Protein AF-A0A8X7C5Q1-F1 (afdb_monomer_lite)

pLDDT: mean 74.82, std 14.41, range [33.09, 89.38]

InterPro domains:
  IPR001584 Integrase, catalytic core [PS50994] (1-100)
  IPR012337 Ribonuclease H-like superfamily [SSF53098] (2-92)
  IPR036397 Ribonuclease H superfamily [G3DSA:3.30.420.10] (1-105)

Radius of gyration: 18.58 Å; chains: 1; bounding box: 36×51×37 Å

Sequence (106 aa):
MTDQGRQFELQLLKHLGMFTRFKRSGTTSYHPCSNGMIERVHRQLKASLMCHTDSSWFESLPVVLLGIRSVFKEDLQSSFADLVYGKPLSLPGEFISHRDAVNQRL

Organism: NCBI:txid2747483

Structure (mmCIF, N/CA/C/O backbone):
data_AF-A0A8X7C5Q1-F1
#
_entry.id   AF-A0A8X7C5Q1-F1
#
loop_
_atom_site.group_PDB
_atom_site.id
_atom_site.type_symbol
_atom_site.label_atom_id
_atom_site.label_alt_id
_atom_site.label_comp_id
_atom_site.label_asym_id
_atom_site.label_entity_id
_atom_site.label_seq_id
_atom_site.pdbx_PDB_ins_code
_atom_site.Cartn_x
_atom_site.Cartn_y
_atom_site.Cartn_z
_atom_site.occupancy
_atom_site.B_iso_or_equiv
_atom_site.auth_seq_id
_atom_site.auth_comp_id
_atom_site.auth_asym_id
_atom_site.auth_atom_id
_atom_site.pdbx_PDB_model_num
ATOM 1 N N . MET A 1 1 ? -6.501 4.318 11.181 1.00 61.12 1 MET A N 1
ATOM 2 C CA . MET A 1 1 ? -5.807 5.132 12.202 1.00 61.12 1 MET A CA 1
ATOM 3 C C . MET A 1 1 ? -4.929 6.120 11.467 1.00 61.12 1 MET A C 1
ATOM 5 O O . MET A 1 1 ? -4.335 5.723 10.475 1.00 61.12 1 MET A O 1
ATOM 9 N N . THR A 1 2 ? -4.918 7.384 11.872 1.00 68.38 2 THR A N 1
ATOM 10 C CA . THR A 1 2 ? -4.177 8.458 11.185 1.00 68.38 2 THR A CA 1
ATOM 11 C C . THR A 1 2 ? -3.408 9.285 12.204 1.00 68.38 2 THR A C 1
ATOM 13 O O . THR A 1 2 ? -3.832 9.363 13.364 1.00 68.38 2 THR A O 1
ATOM 16 N N . ASP A 1 3 ? -2.317 9.911 11.763 1.00 69.44 3 ASP A N 1
ATOM 17 C CA . ASP A 1 3 ? -1.564 10.852 12.587 1.00 69.44 3 ASP A CA 1
ATOM 18 C C . ASP A 1 3 ? -2.401 12.103 12.941 1.00 69.44 3 ASP A C 1
ATOM 20 O O . ASP A 1 3 ? -3.529 12.294 12.469 1.00 69.44 3 ASP A O 1
ATOM 24 N N . GLN A 1 4 ? -1.863 12.934 13.835 1.00 66.94 4 GLN A N 1
ATOM 25 C CA . GLN A 1 4 ? -2.484 14.192 14.272 1.00 66.94 4 GLN A CA 1
ATOM 26 C C . GLN A 1 4 ? -2.155 15.371 13.339 1.00 66.94 4 GLN A C 1
ATOM 28 O O . GLN A 1 4 ? -2.261 16.534 13.720 1.00 66.94 4 GLN A O 1
ATOM 33 N N . GLY A 1 5 ? -1.718 15.101 12.109 1.00 68.75 5 GLY A N 1
ATOM 34 C CA . GLY A 1 5 ? -1.457 16.123 11.110 1.00 68.75 5 GLY A CA 1
ATOM 35 C C . GLY A 1 5 ? -2.734 16.885 10.760 1.00 68.75 5 GLY A C 1
ATOM 36 O O . GLY A 1 5 ? -3.814 16.304 10.643 1.00 68.75 5 GLY A O 1
ATOM 37 N N . ARG A 1 6 ? -2.606 18.199 10.528 1.00 69.88 6 ARG A N 1
ATOM 38 C CA . ARG A 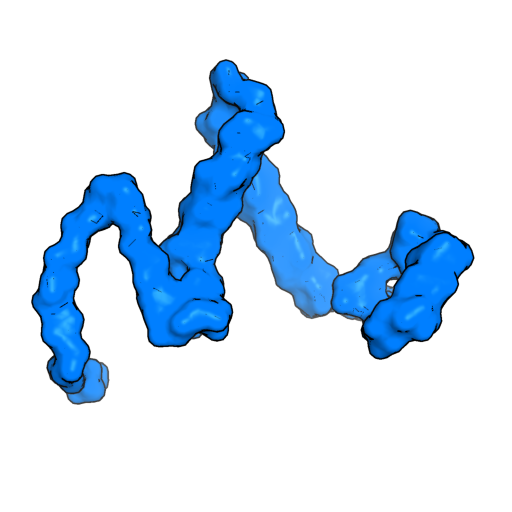1 6 ? -3.743 19.100 10.247 1.00 69.88 6 ARG A CA 1
ATOM 39 C C . ARG A 1 6 ? -4.680 18.586 9.152 1.00 69.88 6 ARG A C 1
ATOM 41 O O . ARG A 1 6 ? -5.886 18.766 9.265 1.00 69.88 6 ARG A O 1
ATOM 48 N N . GLN A 1 7 ? -4.142 17.910 8.135 1.00 73.31 7 GLN A N 1
ATOM 49 C CA . GLN A 1 7 ? -4.913 17.304 7.042 1.00 73.31 7 GLN A CA 1
ATOM 50 C C . GLN A 1 7 ? -5.932 16.249 7.519 1.00 73.31 7 GLN A C 1
ATOM 52 O O . GLN A 1 7 ? -7.022 16.148 6.961 1.00 73.31 7 GLN A O 1
ATOM 57 N N . PHE A 1 8 ? -5.623 15.521 8.596 1.00 65.38 8 PHE A N 1
ATOM 58 C CA . PHE A 1 8 ? -6.494 14.503 9.193 1.00 65.38 8 PHE A CA 1
ATOM 59 C C . PHE A 1 8 ? -7.361 15.041 10.342 1.00 65.38 8 PHE A C 1
ATOM 61 O O . PHE A 1 8 ? -8.149 14.296 10.936 1.00 65.38 8 PHE A O 1
ATOM 68 N N . GLU A 1 9 ? -7.239 16.335 10.651 1.00 68.44 9 GLU A N 1
ATOM 69 C CA . GLU A 1 9 ? -8.071 17.054 11.622 1.00 68.44 9 GLU A CA 1
ATOM 70 C C . GLU A 1 9 ? -9.079 18.012 10.972 1.00 68.44 9 GLU A C 1
ATOM 72 O O . GLU A 1 9 ? -9.942 18.559 11.670 1.00 68.44 9 GLU A O 1
ATOM 77 N N . LEU A 1 10 ? -9.003 18.184 9.646 1.00 77.62 10 LEU A N 1
ATOM 78 C CA . LEU A 1 10 ? -9.880 19.061 8.875 1.00 77.62 10 LEU A CA 1
ATOM 79 C C . LEU A 1 10 ? -11.356 18.785 9.171 1.00 77.62 10 LEU A C 1
ATOM 81 O O . LEU A 1 10 ? -11.813 17.639 9.207 1.00 77.62 10 LEU A O 1
ATOM 85 N N . GLN A 1 11 ? -12.131 19.861 9.314 1.00 75.94 11 GLN A N 1
ATOM 86 C CA . GLN A 1 11 ? -13.578 19.772 9.515 1.00 75.94 11 GLN A CA 1
ATOM 87 C C . GLN A 1 11 ? -14.273 19.018 8.377 1.00 75.94 11 GLN A C 1
ATOM 89 O O . GLN A 1 11 ? -15.231 18.296 8.639 1.00 75.94 11 GLN A O 1
ATOM 94 N N . LEU A 1 12 ? -13.774 19.116 7.142 1.00 82.56 12 LEU A N 1
ATOM 95 C CA . LEU A 1 12 ? -14.293 18.351 6.008 1.00 82.56 12 LEU A CA 1
ATOM 96 C C . LEU A 1 12 ? -14.213 16.836 6.252 1.00 82.56 12 LEU A C 1
ATOM 98 O O . LEU A 1 12 ? -15.185 16.122 6.025 1.00 82.56 12 LEU A O 1
ATOM 102 N N . LEU A 1 13 ? -13.090 16.349 6.785 1.00 79.38 13 LEU A N 1
ATOM 103 C CA . LEU A 1 13 ? -12.906 14.927 7.077 1.00 79.38 13 LEU A CA 1
ATOM 104 C C . LEU A 1 13 ? -13.822 14.461 8.219 1.00 79.38 13 LEU A C 1
ATOM 106 O O . LEU A 1 13 ? -14.315 13.335 8.197 1.00 79.38 13 LEU A O 1
ATOM 110 N N . LYS A 1 14 ? -14.098 15.339 9.194 1.00 78.75 14 LYS A N 1
ATOM 111 C CA . LYS A 1 14 ? -15.073 15.073 10.265 1.00 78.75 14 LYS A CA 1
ATOM 112 C C . LYS A 1 14 ? -16.494 14.944 9.710 1.00 78.75 14 LYS A C 1
ATOM 114 O O . LYS A 1 14 ? -17.176 13.979 10.041 1.00 78.75 14 LYS A O 1
ATOM 119 N N . HIS A 1 15 ? -16.909 15.861 8.833 1.00 83.06 15 HIS A N 1
ATOM 120 C CA . HIS A 1 15 ? -18.222 15.798 8.181 1.00 83.06 15 HIS A CA 1
ATOM 121 C C . HIS A 1 15 ? -18.357 14.557 7.295 1.00 83.06 15 HIS A C 1
ATOM 123 O O . HIS A 1 15 ? -19.376 13.871 7.350 1.00 83.06 15 HIS A O 1
ATOM 129 N N . LEU A 1 16 ? -17.307 14.211 6.545 1.00 84.69 16 LEU A N 1
ATOM 130 C CA . LEU A 1 16 ? -17.281 12.984 5.753 1.00 84.69 16 LEU A CA 1
ATOM 131 C C . LEU A 1 16 ? -17.408 11.738 6.641 1.00 84.69 16 LEU A C 1
ATOM 133 O O . LEU A 1 16 ? -18.161 10.828 6.302 1.00 84.69 16 LEU A O 1
ATOM 137 N N . GLY A 1 17 ? -16.729 11.708 7.791 1.00 82.25 17 GLY A N 1
ATOM 138 C CA . GLY A 1 17 ? -16.839 10.617 8.765 1.00 82.25 17 GLY A CA 1
ATOM 139 C C . GLY A 1 17 ? -18.231 10.478 9.369 1.00 82.25 17 GLY A C 1
ATOM 140 O O . GLY A 1 17 ? -18.719 9.362 9.528 1.00 82.25 17 GLY A O 1
ATOM 141 N N . MET A 1 18 ? -18.914 11.595 9.628 1.00 83.12 18 MET A N 1
ATOM 142 C CA . MET A 1 18 ? -20.313 11.574 10.064 1.00 83.12 18 MET A CA 1
ATOM 143 C C . MET A 1 18 ? -21.242 11.025 8.976 1.00 83.12 18 MET A C 1
ATOM 145 O O . MET A 1 18 ? -22.096 10.191 9.271 1.00 83.12 18 MET A O 1
ATOM 149 N N . PHE A 1 19 ? -21.049 11.444 7.722 1.00 88.12 19 PHE A N 1
ATOM 150 C CA . PHE A 1 19 ? -21.863 10.992 6.592 1.00 88.12 19 PHE A CA 1
ATOM 151 C C . PHE A 1 19 ? -21.681 9.496 6.297 1.00 88.12 19 PHE A C 1
ATOM 153 O O . PHE A 1 19 ? -22.648 8.758 6.139 1.00 88.12 19 PHE A O 1
ATOM 160 N N . THR A 1 20 ? -20.434 9.030 6.275 1.00 83.12 20 THR A N 1
ATOM 161 C CA . THR A 1 20 ? -20.068 7.639 5.947 1.00 83.12 20 THR A CA 1
ATOM 162 C C . THR A 1 20 ? -20.059 6.706 7.163 1.00 83.12 20 THR A C 1
ATOM 164 O O . THR A 1 20 ? -19.763 5.520 7.030 1.00 83.12 20 THR A O 1
ATOM 167 N N . ARG A 1 21 ? -20.382 7.229 8.355 1.00 85.94 21 ARG A N 1
ATOM 168 C CA . ARG A 1 21 ? -20.350 6.531 9.653 1.00 85.94 21 ARG A CA 1
ATOM 169 C C . ARG A 1 21 ? -19.006 5.867 9.989 1.00 85.94 21 ARG A C 1
ATOM 171 O O . ARG A 1 21 ? -18.969 4.983 10.847 1.00 85.94 21 ARG A O 1
ATOM 178 N N . PHE A 1 22 ? -17.891 6.281 9.379 1.00 82.00 22 PHE A N 1
ATOM 179 C CA . PHE A 1 22 ? -16.582 5.788 9.808 1.00 82.00 22 PHE A CA 1
ATOM 180 C C . PHE A 1 22 ? -16.152 6.496 11.097 1.00 82.00 22 PHE A C 1
ATOM 182 O O . PHE A 1 22 ? -16.213 7.721 11.226 1.00 82.00 22 PHE A O 1
ATOM 189 N N . LYS A 1 23 ? -15.658 5.723 12.067 1.00 75.69 23 LYS A N 1
ATOM 190 C CA . LYS A 1 23 ? -15.062 6.276 13.284 1.00 75.69 23 LYS A CA 1
ATOM 191 C C . LYS A 1 23 ? -13.580 6.538 13.043 1.00 75.69 23 LYS A C 1
ATOM 193 O O . LYS A 1 23 ? -12.799 5.613 12.827 1.00 75.69 23 LYS A O 1
ATOM 198 N N . ARG A 1 24 ? -13.173 7.806 13.104 1.00 69.69 24 ARG A N 1
ATOM 199 C CA . ARG A 1 24 ? -11.753 8.168 13.051 1.00 69.69 24 ARG A CA 1
ATOM 200 C C . ARG A 1 24 ? -11.077 7.797 14.373 1.00 69.69 24 ARG A C 1
ATOM 202 O O . ARG A 1 24 ? -11.291 8.462 15.384 1.00 69.69 24 ARG A O 1
ATOM 209 N N . SER A 1 25 ? -10.222 6.782 14.352 1.00 70.31 25 SER A N 1
ATOM 210 C CA . SER A 1 25 ? -9.298 6.490 15.453 1.00 70.31 25 SER A CA 1
ATOM 211 C C . SER A 1 25 ? -8.007 7.280 15.240 1.00 70.31 25 SER A C 1
ATOM 213 O O . SER A 1 25 ? -7.212 6.935 14.362 1.00 70.31 25 SER A O 1
ATOM 215 N N . GLY A 1 26 ? -7.821 8.366 15.991 1.00 62.03 26 GLY A N 1
ATOM 216 C CA . GLY A 1 26 ? -6.549 9.089 16.012 1.00 62.03 26 GLY A CA 1
ATOM 217 C C . GLY A 1 26 ? -5.495 8.268 16.745 1.00 62.03 26 GLY A C 1
ATOM 218 O O . GLY A 1 26 ? -5.809 7.612 17.738 1.00 62.03 26 GLY A O 1
ATOM 219 N N . THR A 1 27 ? -4.254 8.284 16.268 1.00 59.41 27 THR A N 1
ATOM 220 C CA . THR A 1 27 ? -3.147 7.786 17.087 1.00 59.41 27 THR A CA 1
ATOM 221 C C . THR A 1 27 ? -2.955 8.727 18.273 1.00 59.41 27 THR A C 1
ATOM 223 O O . THR A 1 27 ? -2.930 9.951 18.105 1.00 59.41 27 THR A O 1
ATOM 226 N N . THR A 1 28 ? -2.830 8.178 19.479 1.00 54.38 28 THR A N 1
ATOM 227 C CA . THR A 1 28 ? -2.360 8.932 20.645 1.00 54.38 28 THR A CA 1
ATOM 228 C C . THR A 1 28 ? -0.995 9.544 20.311 1.00 54.38 28 THR A C 1
ATOM 230 O O . THR A 1 28 ? -0.228 8.952 19.546 1.00 54.38 28 THR A O 1
ATOM 233 N N . SER A 1 29 ? -0.686 10.731 20.840 1.00 52.59 29 SER A N 1
ATOM 234 C CA . SER A 1 29 ? 0.665 11.298 20.714 1.00 52.59 29 SER A CA 1
ATOM 235 C C . SER A 1 29 ? 1.690 10.246 21.171 1.00 52.59 29 SER A C 1
ATOM 237 O O . SER A 1 29 ? 1.462 9.587 22.184 1.00 52.59 29 SER A O 1
ATOM 239 N N . TYR A 1 30 ? 2.758 10.034 20.393 1.00 53.44 30 TYR A N 1
ATOM 240 C CA . TYR A 1 30 ? 3.757 8.971 20.603 1.00 53.44 30 TYR A CA 1
ATOM 241 C C . TYR A 1 30 ? 3.217 7.525 20.550 1.00 53.44 30 TYR A C 1
ATOM 243 O O . TYR A 1 30 ? 3.500 6.718 21.432 1.00 53.44 30 TYR A O 1
ATOM 251 N N . HIS A 1 31 ? 2.485 7.148 19.491 1.00 60.53 31 HIS A N 1
ATOM 252 C CA . HIS A 1 31 ? 2.168 5.737 19.198 1.00 60.53 31 HIS A CA 1
ATOM 253 C C . HIS A 1 31 ? 3.042 5.172 18.052 1.00 60.53 31 HIS A C 1
ATOM 255 O O . HIS A 1 31 ? 2.564 5.004 16.923 1.00 60.53 31 HIS A O 1
ATOM 261 N N . PRO A 1 32 ? 4.334 4.871 18.310 1.00 59.75 32 PRO A N 1
ATOM 262 C CA . PRO A 1 32 ? 5.298 4.489 17.277 1.00 59.75 32 PRO A CA 1
ATOM 263 C C . PRO A 1 32 ? 4.945 3.171 16.583 1.00 59.75 32 PRO A C 1
ATOM 265 O O . PRO A 1 32 ? 5.314 2.981 15.432 1.00 59.75 32 PRO A O 1
ATOM 268 N N . CYS A 1 33 ? 4.196 2.272 17.227 1.00 65.75 33 CYS A N 1
ATOM 269 C CA . CYS A 1 33 ? 3.832 0.988 16.624 1.00 65.75 33 CYS A CA 1
ATOM 270 C C . CYS A 1 33 ? 2.802 1.140 15.491 1.00 65.75 33 CYS A C 1
ATOM 272 O O . CYS A 1 33 ? 2.975 0.561 14.420 1.00 65.75 33 CYS A O 1
ATOM 274 N N . SER A 1 34 ? 1.755 1.953 15.696 1.00 61.94 34 SER A N 1
ATOM 275 C CA . SER A 1 34 ? 0.701 2.148 14.686 1.00 61.94 34 SER A CA 1
ATOM 276 C C . SER A 1 34 ? 1.200 2.968 13.499 1.00 61.94 34 SER A C 1
ATOM 278 O O . SER A 1 34 ? 0.903 2.626 12.355 1.00 61.94 34 SER A O 1
ATOM 280 N N . ASN A 1 35 ? 1.965 4.031 13.756 1.00 75.31 35 ASN A N 1
ATOM 281 C CA . ASN A 1 35 ? 2.562 4.822 12.680 1.00 75.31 35 ASN A CA 1
ATOM 282 C C . ASN A 1 35 ? 3.727 4.079 12.027 1.00 75.31 35 ASN A C 1
ATOM 284 O O . ASN A 1 35 ? 3.859 4.111 10.809 1.00 75.31 35 ASN A O 1
ATOM 288 N N . GLY A 1 36 ? 4.499 3.313 12.797 1.00 79.56 36 GLY A N 1
ATOM 289 C CA . GLY A 1 36 ? 5.642 2.555 12.300 1.00 79.56 36 GLY A CA 1
ATOM 290 C C . GLY A 1 36 ? 5.277 1.531 11.228 1.00 79.56 36 GLY A C 1
ATOM 291 O O . GLY A 1 36 ? 6.042 1.350 10.283 1.00 79.56 36 GLY A O 1
ATOM 292 N N . MET A 1 37 ? 4.105 0.889 11.308 1.00 79.81 37 MET A N 1
ATOM 293 C CA . MET A 1 37 ? 3.658 -0.024 10.247 1.00 79.81 37 MET A CA 1
ATOM 294 C C . MET A 1 37 ? 3.381 0.724 8.934 1.00 79.81 37 MET A C 1
ATOM 296 O O . MET A 1 37 ? 3.843 0.304 7.872 1.00 79.81 37 MET A O 1
ATOM 300 N N . ILE A 1 38 ? 2.692 1.867 9.009 1.00 81.00 38 ILE A N 1
ATOM 301 C CA . ILE A 1 38 ? 2.400 2.724 7.850 1.00 81.00 38 ILE A CA 1
ATOM 302 C C . ILE A 1 38 ? 3.700 3.298 7.271 1.00 81.00 38 ILE A C 1
ATOM 304 O O . ILE A 1 38 ? 3.913 3.264 6.062 1.00 81.00 38 ILE A O 1
ATOM 308 N N . GLU A 1 39 ? 4.614 3.757 8.123 1.00 85.31 39 GLU A N 1
ATOM 309 C CA . GLU A 1 39 ? 5.921 4.277 7.718 1.00 85.31 39 GLU A CA 1
ATOM 310 C C . GLU A 1 39 ? 6.789 3.219 7.029 1.00 85.31 39 GLU A C 1
ATOM 312 O O . GLU A 1 39 ? 7.474 3.531 6.053 1.00 85.31 39 GLU A O 1
ATOM 317 N N . ARG A 1 40 ? 6.761 1.961 7.493 1.00 85.88 40 ARG A N 1
ATOM 318 C CA . ARG A 1 40 ? 7.459 0.842 6.833 1.00 85.88 40 ARG A CA 1
ATOM 319 C C . ARG A 1 40 ? 6.894 0.585 5.439 1.00 85.88 40 ARG A C 1
ATOM 321 O O . ARG A 1 40 ? 7.673 0.485 4.493 1.00 85.88 40 ARG A O 1
ATOM 328 N N . VAL A 1 41 ? 5.567 0.551 5.300 1.00 84.44 41 VAL A N 1
ATOM 329 C CA . VAL A 1 41 ? 4.904 0.404 3.993 1.00 84.44 41 VAL A CA 1
ATOM 330 C C . VAL A 1 41 ? 5.259 1.571 3.069 1.00 84.44 41 VAL A C 1
ATOM 332 O O . VAL A 1 41 ? 5.653 1.355 1.925 1.00 84.44 41 VAL A O 1
ATOM 335 N N . HIS A 1 42 ? 5.214 2.810 3.567 1.00 86.50 42 HIS A N 1
ATOM 336 C CA . HIS A 1 42 ? 5.607 3.989 2.793 1.00 86.50 42 HIS A CA 1
ATOM 337 C C . HIS A 1 42 ? 7.078 3.951 2.362 1.00 86.50 42 HIS A C 1
ATOM 339 O O . HIS A 1 42 ? 7.400 4.376 1.254 1.00 86.50 42 HIS A O 1
ATOM 345 N N . ARG A 1 43 ? 7.980 3.448 3.209 1.00 89.38 43 ARG A N 1
ATOM 346 C CA . ARG A 1 43 ? 9.406 3.316 2.881 1.00 89.38 43 ARG A CA 1
ATOM 347 C C . ARG A 1 43 ? 9.633 2.312 1.757 1.00 89.38 43 ARG A C 1
ATOM 349 O O . ARG A 1 43 ? 10.365 2.624 0.824 1.00 89.38 43 ARG A O 1
ATOM 356 N N . GLN A 1 44 ? 8.974 1.156 1.826 1.00 87.56 44 GLN A N 1
ATOM 357 C CA . GLN A 1 44 ? 9.025 0.147 0.769 1.00 87.56 44 GLN A CA 1
ATOM 358 C C . GLN A 1 44 ? 8.472 0.704 -0.548 1.00 87.56 44 GLN A C 1
ATOM 360 O O . GLN A 1 44 ? 9.128 0.591 -1.577 1.00 87.56 44 GLN A O 1
ATOM 365 N N . LEU A 1 45 ? 7.324 1.388 -0.502 1.00 87.62 45 LEU A N 1
ATOM 366 C CA . LEU A 1 45 ? 6.720 2.015 -1.678 1.00 87.62 45 LEU A CA 1
ATOM 367 C C . LEU A 1 45 ? 7.661 3.028 -2.341 1.00 87.62 45 LEU A C 1
ATOM 369 O O . LEU A 1 45 ? 7.865 2.982 -3.551 1.00 87.62 45 LEU A O 1
ATOM 373 N N . LYS A 1 46 ? 8.266 3.921 -1.550 1.00 88.69 46 LYS A N 1
ATOM 374 C CA . LYS A 1 46 ? 9.231 4.903 -2.061 1.00 88.69 46 LYS A CA 1
ATOM 375 C C . LYS A 1 46 ? 10.447 4.226 -2.687 1.00 88.69 46 LYS A C 1
ATOM 377 O O . LYS A 1 46 ? 10.862 4.640 -3.761 1.00 88.69 46 LYS A O 1
ATOM 382 N N . ALA A 1 47 ? 10.992 3.192 -2.046 1.00 88.69 47 ALA A N 1
ATOM 383 C CA . ALA A 1 47 ? 12.124 2.441 -2.585 1.00 88.69 47 ALA A CA 1
ATOM 384 C C . ALA A 1 47 ? 11.786 1.804 -3.940 1.00 88.69 47 ALA A C 1
ATOM 386 O O . ALA A 1 47 ? 12.520 1.996 -4.902 1.00 88.69 47 ALA A O 1
ATOM 387 N N . SER A 1 48 ? 10.639 1.131 -4.043 1.00 86.56 48 SER A N 1
ATOM 388 C CA . SER A 1 48 ? 10.199 0.508 -5.293 1.00 86.56 48 SER A CA 1
ATOM 389 C C . SER A 1 48 ? 9.921 1.523 -6.406 1.00 86.56 48 SER A C 1
ATOM 391 O O . SER A 1 48 ? 10.230 1.247 -7.562 1.00 86.56 48 SER A O 1
ATOM 393 N N . LEU A 1 49 ? 9.381 2.703 -6.079 1.00 86.31 49 LEU A N 1
ATOM 394 C CA . LEU A 1 49 ? 9.191 3.786 -7.051 1.00 86.31 49 LEU A CA 1
ATOM 395 C C . LEU A 1 49 ? 10.525 4.381 -7.524 1.00 86.31 49 LEU A C 1
ATOM 397 O O . LEU A 1 49 ? 10.670 4.645 -8.711 1.00 86.31 49 LEU A O 1
ATOM 401 N N . MET A 1 50 ? 11.512 4.542 -6.634 1.00 85.19 50 MET A N 1
ATOM 402 C CA . MET A 1 50 ? 12.848 5.034 -7.009 1.00 85.19 50 MET A CA 1
ATOM 403 C C . MET A 1 50 ? 13.578 4.099 -7.981 1.00 85.19 50 MET A C 1
ATOM 405 O O . MET A 1 50 ? 14.401 4.568 -8.756 1.00 85.19 50 MET A O 1
ATOM 409 N N . CYS A 1 51 ? 13.270 2.799 -7.974 1.00 82.38 51 CYS A N 1
ATOM 410 C CA . CYS A 1 51 ? 13.816 1.849 -8.946 1.00 82.38 51 CYS A CA 1
ATOM 411 C C . CYS A 1 51 ? 13.228 2.003 -10.362 1.00 82.38 51 CYS A C 1
ATOM 413 O O . CYS A 1 51 ? 13.789 1.453 -11.303 1.00 82.38 51 CYS A O 1
ATOM 415 N N . HIS A 1 52 ? 12.114 2.724 -10.527 1.00 73.25 52 HIS A N 1
ATOM 416 C CA . HIS A 1 52 ? 11.443 2.943 -11.813 1.00 73.25 52 HIS A CA 1
ATOM 417 C C . HIS A 1 52 ? 11.767 4.342 -12.364 1.00 73.25 52 HIS A C 1
ATOM 419 O O . HIS A 1 52 ? 10.872 5.159 -12.573 1.00 73.25 52 HIS A O 1
ATOM 425 N N . THR A 1 53 ? 13.059 4.621 -12.567 1.00 63.88 53 THR A N 1
ATOM 426 C CA . THR A 1 53 ? 13.620 5.955 -12.862 1.00 63.88 53 THR A CA 1
ATOM 427 C C . THR A 1 53 ? 13.131 6.587 -14.172 1.00 63.88 53 THR A C 1
ATOM 429 O O . THR A 1 53 ? 13.097 7.810 -14.273 1.00 63.88 53 THR A O 1
ATOM 432 N N . ASP A 1 54 ? 12.728 5.774 -15.154 1.00 66.75 54 ASP A N 1
ATOM 433 C CA . ASP A 1 54 ? 12.464 6.230 -16.531 1.00 66.75 54 ASP A CA 1
ATOM 434 C C . ASP A 1 54 ? 10.977 6.467 -16.848 1.00 66.75 54 ASP A C 1
ATOM 436 O O . ASP A 1 54 ? 10.631 6.978 -17.911 1.00 66.75 54 ASP A O 1
ATOM 440 N N . SER A 1 55 ? 10.071 6.099 -15.938 1.00 66.38 55 SER A N 1
ATOM 441 C CA . SER A 1 55 ? 8.621 6.269 -16.105 1.00 66.38 55 SER A CA 1
ATOM 442 C C . SER A 1 55 ? 8.093 7.317 -15.132 1.00 66.38 55 SER A C 1
ATOM 444 O O . SER A 1 55 ? 8.568 7.415 -14.002 1.00 66.38 55 SER A O 1
ATOM 446 N N . SER A 1 56 ? 7.065 8.076 -15.532 1.00 82.62 56 SER A N 1
ATOM 447 C CA . SER A 1 56 ? 6.305 8.886 -14.574 1.00 82.62 56 SER A CA 1
ATOM 448 C C . SER A 1 56 ? 5.906 7.997 -13.394 1.00 82.62 56 SER A C 1
ATOM 450 O O . SER A 1 56 ? 5.326 6.930 -13.593 1.00 82.62 56 SER A O 1
ATOM 452 N N . TRP A 1 57 ? 6.219 8.423 -12.168 1.00 81.94 57 TRP A N 1
ATOM 453 C CA . TRP A 1 57 ? 5.932 7.658 -10.947 1.00 81.94 57 TRP A CA 1
ATOM 454 C C . TRP A 1 57 ? 4.453 7.253 -10.836 1.00 81.94 57 TRP A C 1
ATOM 456 O O . TRP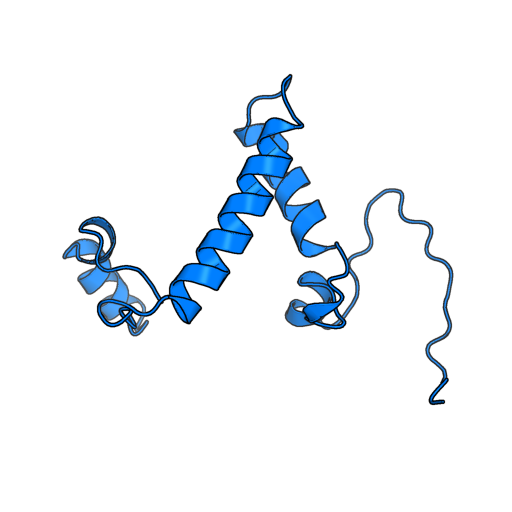 A 1 57 ? 4.121 6.282 -10.162 1.00 81.94 57 TRP A O 1
ATOM 466 N N . PHE A 1 58 ? 3.564 8.003 -11.493 1.00 84.44 58 PHE A N 1
ATOM 467 C CA . PHE A 1 58 ? 2.137 7.719 -11.563 1.00 84.44 58 PHE A CA 1
ATOM 468 C C . PHE A 1 58 ? 1.826 6.475 -12.408 1.00 84.44 58 PHE A C 1
ATOM 470 O O . PHE A 1 58 ? 1.007 5.656 -12.004 1.00 84.44 58 PHE A O 1
ATOM 477 N N . GLU A 1 59 ? 2.518 6.298 -13.534 1.00 87.00 59 GLU A N 1
ATOM 478 C CA . GLU A 1 59 ? 2.332 5.154 -14.437 1.00 87.00 59 GLU A CA 1
ATOM 479 C C . GLU A 1 59 ? 2.902 3.862 -13.837 1.00 87.00 59 GLU A C 1
ATOM 481 O O . GLU A 1 59 ? 2.350 2.779 -14.021 1.00 87.00 59 GLU A O 1
ATOM 486 N N . SER A 1 60 ? 3.985 3.963 -13.058 1.00 85.31 60 SER A N 1
ATOM 487 C CA . SER A 1 60 ? 4.573 2.810 -12.364 1.00 85.31 60 SER A CA 1
ATOM 488 C C . SER A 1 60 ? 3.833 2.436 -11.076 1.00 85.31 60 SER A C 1
ATOM 490 O O . SER A 1 60 ? 3.983 1.317 -10.579 1.00 85.31 60 SER A O 1
ATOM 492 N N . LEU A 1 61 ? 2.987 3.325 -10.543 1.00 88.19 61 LEU A N 1
ATOM 493 C CA . LEU A 1 61 ? 2.302 3.127 -9.267 1.00 88.19 61 LEU A CA 1
ATOM 494 C C . LEU A 1 61 ? 1.429 1.856 -9.223 1.00 88.19 61 LEU A C 1
ATOM 496 O O . LEU A 1 61 ? 1.557 1.109 -8.248 1.00 88.19 61 LEU A O 1
ATOM 500 N N . PRO A 1 62 ? 0.575 1.544 -10.223 1.00 89.00 62 PRO A N 1
ATOM 501 C CA . PRO A 1 62 ? -0.234 0.327 -10.191 1.00 89.00 62 PRO A CA 1
ATOM 502 C C . PRO A 1 62 ? 0.620 -0.945 -10.168 1.00 89.00 62 PRO A C 1
ATOM 504 O O . PRO A 1 62 ? 0.322 -1.864 -9.406 1.00 89.00 62 PRO A O 1
ATOM 507 N N . VAL A 1 63 ? 1.708 -0.973 -10.945 1.00 87.50 63 VAL A N 1
ATOM 508 C CA . VAL A 1 63 ? 2.622 -2.122 -11.051 1.00 87.50 63 VAL A CA 1
ATOM 509 C C . VAL A 1 63 ? 3.404 -2.318 -9.754 1.00 87.50 63 VAL A C 1
ATOM 511 O O . VAL A 1 63 ? 3.465 -3.425 -9.221 1.00 87.50 63 VAL A O 1
ATOM 514 N N . VAL A 1 64 ? 3.940 -1.238 -9.184 1.00 88.19 64 VAL A N 1
ATOM 515 C CA . VAL A 1 64 ? 4.648 -1.283 -7.898 1.00 88.19 64 VAL A CA 1
ATOM 516 C C . VAL A 1 64 ? 3.721 -1.760 -6.780 1.00 88.19 64 VAL A C 1
ATOM 518 O O . VAL A 1 64 ? 4.093 -2.622 -5.983 1.00 88.19 64 VAL A O 1
ATOM 521 N N . LEU A 1 65 ? 2.494 -1.239 -6.724 1.00 89.06 65 LEU A N 1
ATOM 522 C CA . LEU A 1 65 ? 1.521 -1.658 -5.721 1.00 89.06 65 LEU A CA 1
ATOM 523 C C . LEU A 1 65 ? 1.080 -3.117 -5.908 1.00 89.06 65 LEU A C 1
ATOM 525 O O . LEU A 1 65 ? 0.814 -3.797 -4.916 1.00 89.06 65 LEU A O 1
ATOM 529 N N . LEU A 1 66 ? 0.995 -3.600 -7.149 1.00 88.69 66 LEU A N 1
ATOM 530 C CA . LEU A 1 66 ? 0.722 -5.003 -7.457 1.00 88.69 66 LEU A CA 1
ATOM 531 C C . LEU A 1 66 ? 1.842 -5.908 -6.930 1.00 88.69 66 LEU A C 1
ATOM 533 O O . LEU A 1 66 ? 1.559 -6.884 -6.233 1.00 88.69 66 LEU A O 1
ATOM 537 N N . GLY A 1 67 ? 3.101 -5.537 -7.179 1.00 87.94 67 GLY A N 1
ATOM 538 C CA . GLY A 1 67 ? 4.268 -6.245 -6.652 1.00 87.94 67 GLY A CA 1
ATOM 539 C C . GLY A 1 67 ? 4.258 -6.306 -5.125 1.00 87.94 67 GLY A C 1
ATOM 540 O O . GLY A 1 67 ? 4.305 -7.389 -4.550 1.00 87.94 67 GLY A O 1
ATOM 541 N N . ILE A 1 68 ? 4.084 -5.165 -4.449 1.00 87.38 68 ILE A N 1
ATOM 542 C CA . ILE A 1 68 ? 4.046 -5.106 -2.975 1.00 87.38 68 ILE A CA 1
ATOM 543 C C . ILE A 1 68 ? 2.936 -5.994 -2.390 1.00 87.38 68 ILE A C 1
ATOM 545 O O . ILE A 1 68 ? 3.127 -6.587 -1.330 1.00 87.38 68 ILE A O 1
ATOM 549 N N . ARG A 1 69 ? 1.778 -6.096 -3.056 1.00 88.00 69 ARG A N 1
ATOM 550 C CA . ARG A 1 69 ? 0.650 -6.903 -2.561 1.00 88.00 69 ARG A CA 1
ATOM 551 C C . ARG A 1 69 ? 0.823 -8.403 -2.769 1.00 88.00 69 ARG A C 1
ATOM 553 O O . ARG A 1 69 ? 0.273 -9.170 -1.984 1.00 88.00 69 ARG A O 1
ATOM 560 N N . SER A 1 70 ? 1.557 -8.791 -3.802 1.00 86.62 70 SER A N 1
ATOM 561 C CA . SER A 1 70 ? 1.710 -10.194 -4.204 1.00 86.62 70 SER A CA 1
ATOM 562 C C . SER A 1 70 ? 2.945 -10.848 -3.584 1.00 86.62 70 SER A C 1
ATOM 564 O O . SER A 1 70 ? 3.013 -12.066 -3.486 1.00 86.62 70 SER A O 1
ATOM 566 N N . VAL A 1 71 ? 3.915 -10.049 -3.127 1.00 85.94 71 VAL A N 1
ATOM 567 C CA . VAL A 1 71 ? 5.109 -10.556 -2.440 1.00 85.94 71 VAL A CA 1
ATOM 568 C C . VAL A 1 71 ? 4.723 -11.268 -1.142 1.00 85.94 71 VAL A C 1
ATOM 570 O 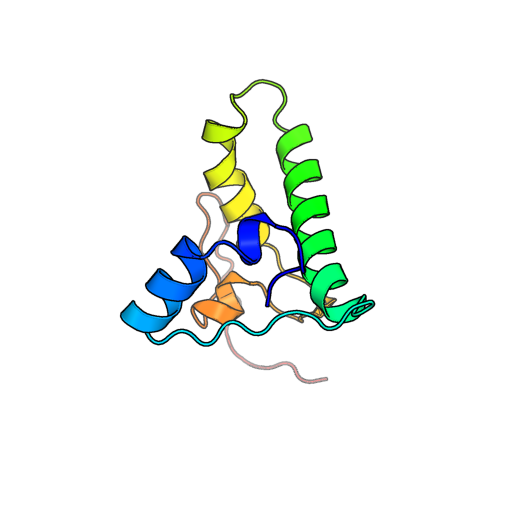O . VAL A 1 71 ? 4.026 -10.714 -0.286 1.00 85.94 71 VAL A O 1
ATOM 573 N N . PHE A 1 72 ? 5.227 -12.493 -0.990 1.00 82.06 72 PHE A N 1
ATOM 574 C CA . PHE A 1 72 ? 5.150 -13.243 0.256 1.00 82.06 72 PHE A CA 1
ATOM 575 C C . PHE A 1 72 ? 5.974 -12.543 1.335 1.00 82.06 72 PHE A C 1
ATOM 577 O O . PHE A 1 72 ? 7.142 -12.206 1.121 1.00 82.06 72 PHE A O 1
ATOM 584 N N . LYS A 1 73 ? 5.370 -12.325 2.503 1.00 81.75 73 LYS A N 1
ATOM 585 C CA . LYS A 1 73 ? 6.044 -11.688 3.628 1.00 81.75 73 LYS A CA 1
ATOM 586 C C . LYS A 1 73 ? 6.215 -12.694 4.757 1.00 81.75 73 LYS A C 1
ATOM 588 O O . LYS A 1 73 ? 5.237 -13.092 5.380 1.00 81.75 73 LYS A O 1
ATOM 593 N N . GLU A 1 74 ? 7.463 -13.054 5.046 1.00 79.38 74 GLU A N 1
ATOM 594 C CA . GLU A 1 74 ? 7.811 -14.034 6.086 1.00 79.38 74 GLU A CA 1
ATOM 595 C C . GLU A 1 74 ? 7.283 -13.629 7.470 1.00 79.38 74 GLU A C 1
ATOM 597 O O . GLU A 1 74 ? 6.745 -14.471 8.184 1.00 79.38 74 GLU A O 1
ATOM 602 N N . ASP A 1 75 ? 7.313 -12.335 7.813 1.00 81.06 75 ASP A N 1
ATOM 603 C CA . ASP A 1 75 ? 6.740 -11.819 9.069 1.00 81.06 75 ASP A CA 1
ATOM 604 C C . ASP A 1 75 ? 5.247 -12.158 9.235 1.00 81.06 75 ASP A C 1
ATOM 606 O O . ASP A 1 75 ? 4.752 -12.295 10.351 1.00 81.06 75 ASP A O 1
ATOM 610 N N . LEU A 1 76 ? 4.515 -12.229 8.118 1.00 76.12 76 LEU A N 1
ATOM 611 C CA . LEU A 1 76 ? 3.079 -12.507 8.079 1.00 76.12 76 LEU A CA 1
ATOM 612 C C . LEU A 1 76 ? 2.779 -13.967 7.717 1.00 76.12 76 LEU A C 1
ATOM 614 O O . LEU A 1 76 ? 1.615 -14.357 7.757 1.00 76.12 76 LEU A O 1
ATOM 618 N N . GLN A 1 77 ? 3.798 -14.745 7.327 1.00 83.44 77 GLN A N 1
ATOM 619 C CA . GLN A 1 77 ? 3.669 -16.078 6.721 1.00 83.44 77 GLN A CA 1
ATOM 620 C C . GLN A 1 77 ? 2.628 -16.120 5.582 1.00 83.44 77 GLN A C 1
ATOM 622 O O . GLN A 1 77 ? 1.960 -17.128 5.361 1.00 83.44 77 GLN A O 1
ATOM 627 N N . SER A 1 78 ? 2.440 -14.994 4.887 1.00 84.25 78 SER A N 1
ATOM 628 C CA . SER A 1 78 ? 1.381 -14.797 3.896 1.00 84.25 78 SER A CA 1
ATOM 629 C C . SER A 1 78 ? 1.670 -13.565 3.029 1.00 84.25 78 SER A C 1
ATOM 631 O O . SER A 1 78 ? 2.454 -12.693 3.425 1.00 84.25 78 SER A O 1
ATOM 633 N N . SER A 1 79 ? 1.053 -13.465 1.848 1.00 85.56 79 SER A N 1
ATOM 634 C CA . SER A 1 79 ? 1.039 -12.220 1.068 1.00 85.56 79 SER A CA 1
ATOM 635 C C . SER A 1 79 ? -0.142 -11.326 1.467 1.00 85.56 79 SER A C 1
ATOM 637 O O . SER A 1 79 ? -1.148 -11.772 2.020 1.00 85.56 79 SER A O 1
ATOM 639 N N . PHE A 1 80 ? -0.064 -10.026 1.177 1.00 85.25 80 PHE A N 1
ATOM 640 C CA . PHE A 1 80 ? -1.201 -9.134 1.434 1.00 85.25 80 PHE A CA 1
ATOM 641 C C . PHE A 1 80 ? -2.415 -9.490 0.567 1.00 85.25 80 PHE A C 1
ATOM 643 O O . PHE A 1 80 ? -3.549 -9.323 1.014 1.00 85.25 80 PHE A O 1
ATOM 650 N N . ALA A 1 81 ? -2.193 -9.973 -0.657 1.00 87.44 81 ALA A N 1
ATOM 651 C CA . ALA A 1 81 ? -3.262 -10.452 -1.523 1.00 87.44 81 ALA A CA 1
ATOM 652 C C . ALA A 1 81 ? -3.939 -11.708 -0.951 1.00 87.44 81 ALA A C 1
ATOM 654 O O . ALA A 1 81 ? -5.169 -11.759 -0.932 1.00 87.44 81 ALA A O 1
ATOM 655 N N . ASP A 1 82 ? -3.168 -12.651 -0.398 1.00 88.06 82 ASP A N 1
ATOM 656 C CA . ASP A 1 82 ? -3.706 -13.832 0.292 1.00 88.06 82 ASP A CA 1
ATOM 657 C C . ASP A 1 82 ? -4.604 -13.440 1.461 1.00 88.06 82 ASP A C 1
ATOM 659 O O . ASP A 1 82 ? -5.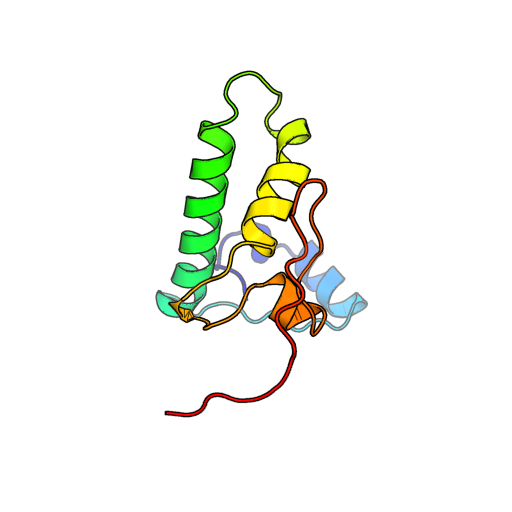711 -13.950 1.596 1.00 88.06 82 ASP A O 1
ATOM 663 N N . LEU A 1 83 ? -4.156 -12.497 2.292 1.00 87.25 83 LEU A N 1
ATOM 664 C CA . LEU A 1 83 ? -4.910 -12.062 3.468 1.00 87.25 83 LEU A CA 1
ATOM 665 C C . LEU A 1 83 ? -6.227 -11.360 3.111 1.00 87.25 83 LEU A C 1
ATOM 667 O O . LEU A 1 83 ? -7.185 -11.430 3.878 1.00 87.25 83 LEU A O 1
ATOM 671 N N . VAL A 1 84 ? -6.282 -10.666 1.971 1.00 87.62 84 VAL A N 1
ATOM 672 C CA . VAL A 1 84 ? -7.476 -9.919 1.540 1.00 87.62 84 VAL A CA 1
ATOM 673 C C . VAL A 1 84 ? -8.442 -10.801 0.749 1.00 87.62 84 VAL A C 1
ATOM 675 O O . VAL A 1 84 ? -9.652 -10.700 0.938 1.00 87.62 84 VAL A O 1
ATOM 678 N N . TYR A 1 85 ? -7.926 -11.650 -0.141 1.00 86.81 85 TYR A N 1
ATOM 679 C CA . TYR A 1 85 ? -8.738 -12.433 -1.078 1.00 86.81 85 TYR A CA 1
ATOM 680 C C . TYR A 1 85 ? -8.864 -13.914 -0.703 1.00 86.81 85 TYR A C 1
ATOM 682 O O . TYR A 1 85 ? -9.636 -14.633 -1.337 1.00 86.81 85 TYR A O 1
ATOM 690 N N . GLY A 1 86 ? -8.111 -14.381 0.295 1.00 86.12 86 GLY A N 1
ATOM 691 C CA . GLY A 1 86 ? -8.054 -15.783 0.713 1.00 86.12 86 GLY A CA 1
ATOM 692 C C . GLY A 1 86 ? -7.302 -16.699 -0.258 1.00 86.12 86 GLY A C 1
ATOM 693 O O . GLY A 1 86 ? -7.392 -17.917 -0.126 1.00 86.12 86 GLY A O 1
ATOM 694 N N . LYS A 1 87 ? -6.614 -16.139 -1.259 1.00 82.12 87 LYS A N 1
ATOM 695 C CA . LYS A 1 87 ? -5.890 -16.884 -2.296 1.00 82.12 87 LYS A CA 1
ATOM 696 C C . LYS A 1 87 ? -4.738 -16.063 -2.886 1.00 82.12 87 LYS A C 1
ATOM 698 O O . LYS A 1 87 ? -4.874 -14.834 -2.953 1.00 82.12 87 LYS A O 1
ATOM 703 N N . PRO A 1 88 ? -3.690 -16.727 -3.404 1.00 79.50 88 PRO A N 1
ATOM 704 C CA . PRO A 1 88 ? -2.570 -16.032 -4.020 1.00 79.50 88 PRO A CA 1
ATOM 705 C C . PRO A 1 88 ? -3.005 -15.387 -5.326 1.00 79.50 88 PRO A C 1
ATOM 707 O O . PRO A 1 88 ? -3.845 -15.914 -6.064 1.00 79.50 88 PRO A O 1
ATOM 710 N N . LEU A 1 89 ? -2.460 -14.202 -5.588 1.00 80.19 89 LEU A N 1
ATOM 711 C CA . LEU A 1 89 ? -2.753 -13.460 -6.802 1.00 80.19 89 LEU A CA 1
ATOM 712 C C . LEU A 1 89 ? -1.906 -14.016 -7.944 1.00 80.19 89 LEU A C 1
ATOM 714 O O . LEU A 1 89 ? -0.690 -13.950 -7.868 1.00 80.19 89 LEU A O 1
ATOM 718 N N . SER A 1 90 ? -2.541 -14.519 -9.003 1.00 80.06 90 SER A N 1
ATOM 719 C CA . SER A 1 90 ? -1.825 -14.991 -10.193 1.00 80.06 90 SER A CA 1
ATOM 720 C C . SER A 1 90 ? -1.314 -13.808 -11.011 1.00 80.06 90 SER A C 1
ATOM 722 O O . SER A 1 90 ? -2.107 -13.088 -11.628 1.00 80.06 90 SER A O 1
ATOM 724 N N . LEU A 1 91 ? 0.001 -13.595 -11.014 1.00 80.50 91 LEU A N 1
ATOM 725 C CA . LEU A 1 91 ? 0.618 -12.524 -11.789 1.00 80.50 91 LEU A CA 1
ATOM 726 C C . LEU A 1 91 ? 0.878 -12.949 -13.247 1.00 80.50 91 LEU A C 1
ATOM 728 O O . LEU A 1 91 ? 1.220 -14.104 -13.510 1.00 80.50 91 LEU A O 1
ATOM 732 N N . PRO A 1 92 ? 0.769 -12.028 -14.225 1.00 69.81 92 PRO A N 1
ATOM 733 C CA . PRO A 1 92 ? 1.192 -12.299 -15.596 1.00 69.81 92 PRO A CA 1
ATOM 734 C C . PRO A 1 92 ? 2.686 -12.661 -15.631 1.00 69.81 92 PRO A C 1
ATOM 736 O O . PRO A 1 92 ? 3.529 -11.835 -15.290 1.00 69.81 92 PRO A O 1
ATOM 739 N N . GLY A 1 93 ? 3.013 -13.896 -16.027 1.00 68.06 93 GLY A N 1
ATOM 740 C CA . GLY A 1 93 ? 4.388 -14.421 -16.046 1.00 68.06 93 GLY A CA 1
ATOM 741 C C . GLY A 1 93 ? 4.765 -15.296 -14.845 1.00 68.06 93 GLY A C 1
ATOM 742 O O . GLY A 1 93 ? 5.873 -15.826 -14.803 1.00 68.06 93 GLY A O 1
ATOM 743 N N . GLU A 1 94 ? 3.857 -15.489 -13.889 1.00 70.06 94 GLU A N 1
ATOM 744 C CA . GLU A 1 94 ? 4.050 -16.430 -12.791 1.00 70.06 94 GLU A CA 1
ATOM 745 C C . GLU A 1 94 ? 3.792 -17.862 -13.278 1.00 70.06 94 GLU A C 1
ATOM 747 O O . GLU A 1 94 ? 2.702 -18.203 -13.745 1.00 70.06 94 GLU A O 1
ATOM 752 N N . PHE A 1 95 ? 4.813 -18.717 -13.197 1.00 64.00 95 PHE A N 1
ATOM 753 C CA . PHE A 1 95 ? 4.641 -20.137 -13.472 1.00 64.00 95 PHE A CA 1
ATOM 754 C C . PHE A 1 95 ? 3.855 -20.753 -12.317 1.00 64.00 95 PHE A C 1
ATOM 756 O O . PHE A 1 95 ? 4.392 -20.946 -11.226 1.00 64.00 95 PHE A O 1
ATOM 763 N N . ILE A 1 96 ? 2.580 -21.068 -12.560 1.00 58.19 96 ILE A N 1
ATOM 764 C CA . ILE A 1 96 ? 1.751 -21.833 -11.628 1.00 58.19 96 ILE A CA 1
ATOM 765 C C . ILE A 1 96 ? 2.342 -23.242 -11.555 1.00 58.19 96 ILE A C 1
ATOM 767 O O . ILE A 1 96 ? 1.978 -24.138 -12.315 1.00 58.19 96 ILE A O 1
ATOM 771 N N . SER A 1 97 ? 3.295 -23.452 -10.653 1.00 56.00 97 SER A N 1
ATOM 772 C CA . SER A 1 97 ? 3.604 -24.802 -10.214 1.00 56.00 97 SER A CA 1
ATOM 773 C C . SER A 1 97 ? 2.416 -25.229 -9.362 1.00 56.00 97 SER A C 1
ATOM 775 O O . SER A 1 97 ? 2.151 -24.613 -8.329 1.00 56.00 97 SER A O 1
ATOM 777 N N . HIS A 1 98 ? 1.658 -26.226 -9.823 1.00 45.91 98 HIS A N 1
ATOM 778 C CA . HIS A 1 98 ? 0.651 -26.905 -9.013 1.00 45.91 98 HIS A CA 1
ATOM 779 C C . HIS A 1 98 ? 1.360 -27.494 -7.783 1.00 45.91 98 HIS A C 1
ATOM 781 O O . HIS A 1 98 ? 1.810 -28.634 -7.793 1.00 45.91 98 HIS A O 1
ATOM 787 N N . ARG A 1 99 ? 1.526 -26.702 -6.720 1.00 45.28 99 ARG A N 1
ATOM 788 C CA . ARG A 1 99 ? 1.776 -27.247 -5.392 1.00 45.28 99 ARG A CA 1
ATOM 789 C C . ARG A 1 99 ? 0.421 -27.625 -4.850 1.00 45.28 99 ARG A C 1
ATOM 791 O O . ARG A 1 99 ? -0.327 -26.780 -4.362 1.00 45.28 99 ARG A O 1
ATOM 798 N N . ASP A 1 100 ? 0.119 -28.901 -5.033 1.00 36.44 100 ASP A N 1
ATOM 799 C CA . ASP A 1 100 ? -1.004 -29.572 -4.417 1.00 36.44 100 ASP A CA 1
ATOM 800 C C . ASP A 1 100 ? -1.143 -29.135 -2.962 1.00 36.44 100 ASP A C 1
ATOM 802 O O . ASP A 1 100 ? -0.211 -29.187 -2.155 1.00 36.44 100 ASP A O 1
ATOM 806 N N . ALA A 1 101 ? -2.346 -28.685 -2.643 1.00 44.59 101 ALA A N 1
ATOM 807 C CA . ALA A 1 101 ? -2.78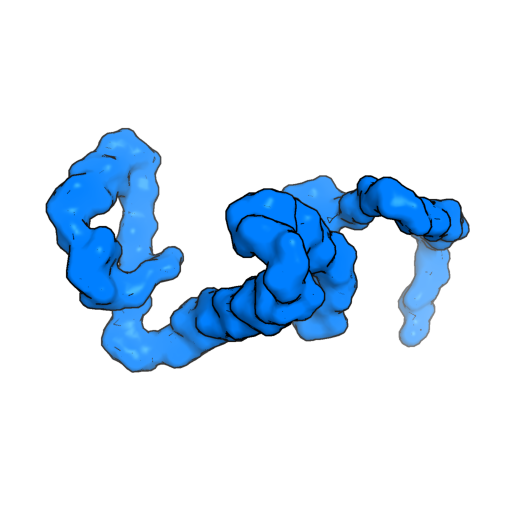0 -28.401 -1.300 1.00 44.59 101 ALA A CA 1
ATOM 808 C C . ALA A 1 101 ? -2.917 -29.709 -0.511 1.00 44.59 101 ALA A C 1
ATOM 810 O O . ALA A 1 101 ? -4.033 -30.128 -0.238 1.00 44.59 101 ALA A O 1
ATOM 811 N N . VAL A 1 102 ? -1.821 -30.376 -0.132 1.00 43.88 102 VAL A N 1
ATOM 812 C CA . VAL A 1 102 ? -1.859 -31.46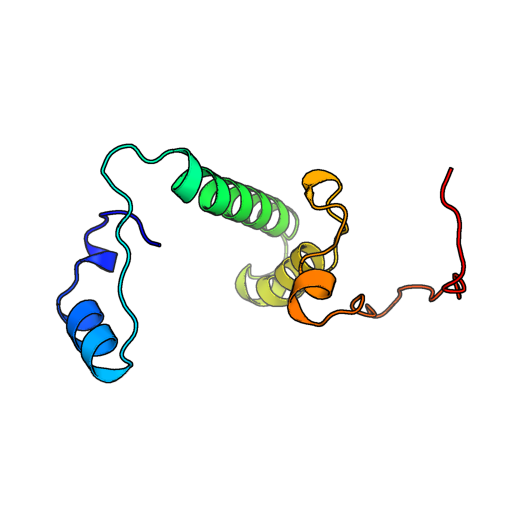3 0.859 1.00 43.88 102 VAL A CA 1
ATOM 813 C C . VAL A 1 102 ? -0.549 -31.510 1.653 1.00 43.88 102 VAL A C 1
ATOM 815 O O . VAL A 1 102 ? 0.485 -31.899 1.134 1.00 43.88 102 VAL A O 1
ATOM 818 N N . ASN A 1 103 ? -0.649 -31.163 2.940 1.00 37.81 103 ASN A N 1
ATOM 819 C CA . ASN A 1 103 ? 0.220 -31.563 4.055 1.00 37.81 103 ASN A CA 1
ATOM 820 C C . ASN A 1 103 ? 1.747 -31.549 3.860 1.00 37.81 103 ASN A C 1
ATOM 822 O O . ASN A 1 103 ? 2.317 -32.488 3.317 1.00 37.81 103 ASN A O 1
ATOM 826 N N . GLN A 1 104 ? 2.417 -30.680 4.620 1.00 33.09 104 GLN A N 1
ATOM 827 C CA . GLN A 1 104 ? 3.449 -31.178 5.533 1.00 33.09 104 GLN A CA 1
ATOM 828 C C . GLN A 1 104 ? 3.589 -30.247 6.741 1.00 33.09 104 GLN A C 1
ATOM 830 O O . GLN A 1 104 ? 4.280 -29.236 6.714 1.00 33.09 104 GLN A O 1
ATOM 835 N N . ARG A 1 105 ? 2.883 -30.621 7.818 1.00 35.41 105 ARG A N 1
ATOM 836 C CA . ARG A 1 105 ? 3.424 -30.489 9.171 1.00 35.41 105 ARG A CA 1
ATOM 837 C C . ARG A 1 105 ? 4.647 -31.397 9.235 1.00 35.41 105 ARG A C 1
ATOM 839 O O . ARG A 1 105 ? 4.461 -32.597 9.047 1.00 35.41 105 ARG A O 1
ATOM 846 N N . LEU A 1 106 ? 5.810 -30.832 9.528 1.00 36.19 106 LEU A N 1
ATOM 847 C CA . LEU A 1 106 ? 6.746 -31.290 10.557 1.00 36.19 106 LEU A CA 1
ATOM 848 C C . LEU A 1 106 ? 7.508 -30.062 11.060 1.00 36.19 106 LEU A C 1
ATOM 850 O O . LEU A 1 106 ? 7.973 -29.286 10.200 1.00 36.19 106 LEU A O 1
#

Foldseek 3Di:
DDEPDVVCVDPVVVVVCVVVVPDDDYDDPPPCVVVVVVVVVVVQLVVLLVVVVPDDSVVCNVVSVVCQQQDQDPVVNGGNCCVVVVDHDDDDVDDPPPPDPDDDDD

Secondary structure (DSSP, 8-state):
-B-S-GGGT-HHHHHHHHHHT----BPPTT-HHHHHHHHHHHHHHHHHHHT-TTS-HHHHHHHHHHHHHHSEEGGGTEEHHHHHHSS----TT-------S-----